Protein AF-A0A076U3I1-F1 (afdb_monomer_lite)

InterPro domains:
  IPR000566 Lipocalin/cytosolic fatty-acid binding domain [PF00061] (1-76)
  IPR012674 Calycin [G3DSA:2.40.128.20] (1-76)
  IPR012674 Calycin [SSF50814] (1-76)
  IPR031259 Intracellular lipid binding protein [PTHR11955] (3-75)

Radius of gyration: 13.4 Å; chains: 1; bounding box: 30×21×35 Å

Sequence (76 aa):
LGVGFATRQVGGMTKPTTVIEVAGDTVTLKTQSTFKNTEISFKLGEEFDETTADDRKVKSLITVDGGKMIHVQKWD

Organism: Salvelinus fontinalis (NCBI:txid8038)

Foldseek 3Di:
DPDDPVCVVVVVVKDWDWDWDDDPQKIWIWTDIPPDIDIDIDGAQDWDWDQDPRRDTWTWHWHADPNDIDIDTDDD

Structure (mmCIF, N/CA/C/O backbone):
data_AF-A0A076U3I1-F1
#
_entry.id   AF-A0A076U3I1-F1
#
loop_
_atom_site.group_PDB
_atom_site.id
_atom_site.type_symbol
_atom_site.label_atom_id
_atom_site.label_alt_id
_atom_site.label_comp_id
_atom_site.label_asym_id
_atom_site.label_entity_id
_atom_site.label_seq_id
_atom_site.pdbx_PDB_ins_code
_atom_site.Cartn_x
_atom_site.Cartn_y
_atom_site.Cartn_z
_atom_site.occupancy
_atom_site.B_iso_or_equiv
_atom_site.auth_seq_id
_atom_site.auth_comp_id
_atom_site.auth_asym_id
_atom_site.auth_atom_id
_atom_site.pdbx_PDB_model_num
ATOM 1 N N . LEU A 1 1 ? -0.070 -3.933 -15.399 1.00 63.56 1 LEU A N 1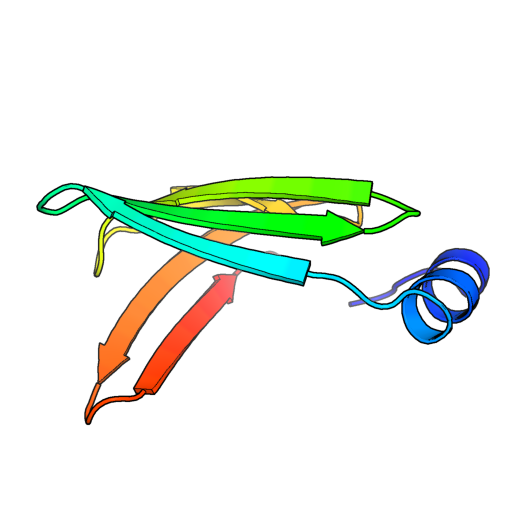
ATOM 2 C CA . LEU A 1 1 ? 0.971 -3.084 -14.773 1.00 63.56 1 LEU A CA 1
ATOM 3 C C . LEU A 1 1 ? 1.940 -2.447 -15.772 1.00 63.56 1 LEU A C 1
ATOM 5 O O . LEU A 1 1 ? 2.452 -1.394 -15.455 1.00 63.56 1 LEU A O 1
ATOM 9 N N . GLY A 1 2 ? 2.245 -3.033 -16.943 1.00 68.12 2 GLY A N 1
ATOM 10 C CA . GLY A 1 2 ? 3.076 -2.335 -17.950 1.00 68.12 2 GLY A CA 1
ATOM 11 C C . GLY A 1 2 ? 4.516 -2.009 -17.513 1.00 68.12 2 GLY A C 1
ATOM 12 O O . GLY A 1 2 ? 5.213 -1.287 -18.211 1.00 68.12 2 GLY A O 1
ATOM 13 N N . VAL A 1 3 ? 4.972 -2.555 -16.379 1.00 68.12 3 VAL A N 1
ATOM 14 C CA . VAL A 1 3 ? 6.275 -2.250 -15.772 1.00 68.12 3 VAL A CA 1
ATOM 15 C C . VAL A 1 3 ? 7.408 -2.543 -16.753 1.00 68.12 3 VAL A C 1
ATOM 17 O O . VAL A 1 3 ? 7.448 -3.647 -17.311 1.00 68.12 3 VAL A O 1
ATOM 20 N N . GLY A 1 4 ? 8.323 -1.587 -16.929 1.00 75.56 4 GLY A N 1
ATOM 21 C CA . GLY A 1 4 ? 9.487 -1.712 -17.807 1.00 75.56 4 GLY A CA 1
ATOM 22 C C . GLY A 1 4 ? 10.422 -2.860 -17.408 1.00 75.56 4 GLY A C 1
ATOM 23 O O . GLY A 1 4 ? 10.534 -3.217 -16.235 1.00 75.56 4 GLY A O 1
ATOM 24 N N . PHE A 1 5 ? 11.105 -3.448 -18.394 1.00 71.94 5 PHE A N 1
ATOM 25 C CA . PHE A 1 5 ? 11.956 -4.633 -18.210 1.00 71.94 5 PHE A CA 1
ATOM 26 C C . PHE A 1 5 ? 13.055 -4.435 -17.150 1.00 71.94 5 PHE A C 1
ATOM 28 O O . PHE A 1 5 ? 13.265 -5.312 -16.313 1.00 71.94 5 PHE A O 1
ATOM 35 N N . ALA A 1 6 ? 13.695 -3.261 -17.130 1.00 68.81 6 ALA A N 1
ATOM 36 C CA . ALA A 1 6 ? 14.727 -2.922 -16.149 1.00 68.81 6 ALA A CA 1
ATOM 37 C C . ALA A 1 6 ? 14.182 -2.908 -14.708 1.00 68.81 6 ALA A C 1
ATOM 39 O O . ALA A 1 6 ? 14.764 -3.525 -13.818 1.00 68.81 6 ALA A O 1
ATOM 40 N N . THR A 1 7 ? 13.017 -2.293 -14.485 1.00 68.88 7 THR A N 1
ATOM 41 C CA . THR A 1 7 ? 12.367 -2.233 -13.166 1.00 68.88 7 THR A CA 1
ATOM 42 C C . THR A 1 7 ? 11.943 -3.620 -12.674 1.00 68.88 7 THR A C 1
ATOM 44 O O . THR A 1 7 ? 12.030 -3.898 -11.481 1.00 68.88 7 THR A O 1
ATOM 47 N N . ARG A 1 8 ? 11.549 -4.531 -13.580 1.00 73.38 8 ARG A N 1
ATOM 48 C CA . ARG A 1 8 ? 11.232 -5.928 -13.221 1.00 73.38 8 ARG A CA 1
ATOM 49 C C . ARG A 1 8 ? 12.459 -6.718 -12.780 1.00 73.38 8 ARG A C 1
ATOM 51 O O . ARG A 1 8 ? 12.371 -7.444 -11.796 1.00 73.38 8 ARG A O 1
ATOM 58 N N . GLN A 1 9 ? 13.584 -6.585 -13.486 1.00 72.75 9 GLN A N 1
ATOM 59 C CA . GLN A 1 9 ? 14.817 -7.269 -13.089 1.00 72.75 9 GLN A CA 1
ATOM 60 C C . GLN A 1 9 ? 15.289 -6.811 -11.711 1.00 72.75 9 GLN A C 1
ATOM 62 O O . GLN A 1 9 ? 15.567 -7.641 -10.849 1.00 72.75 9 GLN A O 1
ATOM 67 N N . VAL A 1 10 ? 15.338 -5.497 -11.484 1.00 68.19 10 VAL A N 1
ATOM 68 C CA . VAL A 1 10 ? 15.811 -4.962 -10.204 1.00 68.19 10 VAL A CA 1
ATOM 69 C C . VAL A 1 10 ? 14.831 -5.289 -9.076 1.00 68.19 10 VAL A C 1
ATOM 71 O O . VAL A 1 10 ? 15.264 -5.719 -8.012 1.00 68.19 10 VAL A O 1
ATOM 74 N N . GLY A 1 11 ? 13.520 -5.195 -9.325 1.00 68.12 11 GLY A N 1
ATOM 75 C CA . GLY A 1 11 ? 12.492 -5.575 -8.353 1.00 68.12 11 GLY A CA 1
ATOM 76 C C . GLY A 1 11 ? 12.499 -7.061 -7.974 1.00 68.12 11 GLY A C 1
ATOM 77 O O . GLY A 1 11 ? 12.172 -7.393 -6.843 1.00 68.12 11 GLY A O 1
ATOM 78 N N . GLY A 1 12 ? 12.900 -7.961 -8.879 1.00 70.56 12 GLY A N 1
ATOM 79 C CA . GLY A 1 12 ? 13.037 -9.391 -8.574 1.00 70.56 12 GLY A CA 1
ATOM 80 C C . GLY A 1 12 ? 14.290 -9.742 -7.764 1.00 70.56 12 GLY A C 1
ATOM 81 O O . GLY A 1 12 ? 14.325 -10.775 -7.100 1.00 70.56 12 GLY A O 1
ATOM 82 N N . MET A 1 13 ? 15.318 -8.891 -7.809 1.00 70.50 13 MET A N 1
ATOM 83 C CA . MET A 1 13 ? 16.565 -9.078 -7.057 1.00 70.50 13 MET A CA 1
ATOM 84 C C . MET A 1 13 ? 16.540 -8.407 -5.681 1.00 70.50 13 MET A C 1
ATOM 86 O O . MET A 1 13 ? 17.365 -8.733 -4.824 1.00 70.50 13 MET A O 1
ATOM 90 N N . THR A 1 14 ? 15.624 -7.466 -5.451 1.00 71.31 14 THR A N 1
ATOM 91 C CA . THR A 1 14 ? 15.516 -6.777 -4.167 1.00 71.31 14 THR A CA 1
ATOM 92 C C . THR A 1 14 ? 14.755 -7.634 -3.157 1.00 71.31 14 THR A C 1
ATOM 94 O O . THR A 1 14 ? 13.784 -8.315 -3.474 1.00 71.31 14 THR A O 1
ATOM 97 N N . LYS A 1 15 ? 15.205 -7.602 -1.901 1.00 77.31 15 LYS A N 1
ATOM 98 C CA . LYS A 1 15 ? 14.474 -8.166 -0.761 1.00 77.31 15 LYS A CA 1
ATOM 99 C C . LYS A 1 15 ? 13.835 -7.003 -0.005 1.00 77.31 15 LYS A C 1
ATOM 101 O O . LYS A 1 15 ? 14.527 -6.390 0.807 1.00 77.31 15 LYS A O 1
ATOM 106 N N . PRO A 1 16 ? 12.583 -6.625 -0.314 1.00 79.25 16 PRO A N 1
ATOM 107 C CA . PRO A 1 16 ? 11.935 -5.534 0.389 1.00 79.25 16 PRO A CA 1
ATOM 108 C C . PRO A 1 16 ? 11.573 -5.957 1.815 1.00 79.25 16 PRO A C 1
ATOM 110 O O . PRO A 1 16 ? 11.031 -7.040 2.040 1.00 79.25 16 PRO A O 1
ATOM 113 N N . THR A 1 17 ? 11.827 -5.074 2.770 1.00 85.12 17 THR A N 1
ATOM 114 C CA . THR A 1 17 ? 11.290 -5.161 4.126 1.00 85.12 17 THR A CA 1
ATOM 115 C C . THR A 1 17 ? 10.002 -4.357 4.164 1.00 85.12 17 THR A C 1
ATOM 117 O O . THR A 1 17 ? 10.007 -3.163 3.874 1.00 85.12 17 THR A O 1
ATOM 120 N N . THR A 1 18 ? 8.894 -5.002 4.518 1.00 83.44 18 THR A N 1
ATOM 121 C CA . THR A 1 18 ? 7.622 -4.305 4.740 1.00 83.44 18 THR A CA 1
ATOM 122 C C . THR A 1 18 ? 7.419 -4.121 6.234 1.00 83.44 18 THR A C 1
ATOM 124 O O . THR A 1 18 ? 7.359 -5.099 6.975 1.00 83.44 18 THR A O 1
ATOM 127 N N . VAL A 1 19 ? 7.332 -2.870 6.666 1.00 87.75 19 VAL A N 1
ATOM 128 C CA . VAL A 1 19 ? 7.030 -2.476 8.040 1.00 87.75 19 VAL A CA 1
ATOM 129 C C . VAL A 1 19 ? 5.589 -1.986 8.068 1.00 87.75 19 VAL A C 1
ATOM 131 O O . VAL A 1 19 ? 5.222 -1.095 7.304 1.00 87.75 19 VAL A O 1
ATOM 134 N N . ILE A 1 20 ? 4.772 -2.597 8.922 1.00 87.62 20 ILE A N 1
ATOM 135 C CA . ILE A 1 20 ? 3.371 -2.227 9.125 1.00 87.62 20 ILE A CA 1
ATOM 136 C C . ILE A 1 20 ? 3.264 -1.659 10.536 1.00 87.62 20 ILE A C 1
ATOM 138 O O . ILE A 1 20 ? 3.505 -2.367 11.513 1.00 87.62 20 ILE A O 1
ATOM 142 N N . GLU A 1 21 ? 2.922 -0.383 10.633 1.00 89.44 21 GLU A N 1
ATOM 143 C CA . GLU A 1 21 ? 2.695 0.329 11.886 1.00 89.44 21 GLU A CA 1
ATOM 144 C C . GLU A 1 21 ? 1.204 0.644 12.000 1.00 89.44 21 GLU A C 1
ATOM 146 O O . GLU A 1 21 ? 0.582 1.099 11.044 1.00 89.44 21 GLU A O 1
ATOM 151 N N . VAL A 1 22 ? 0.615 0.397 13.168 1.00 86.69 22 VAL A N 1
ATOM 152 C CA . VAL A 1 22 ? -0.792 0.710 13.440 1.00 86.69 22 VAL A CA 1
ATOM 153 C C . VAL A 1 22 ? -0.836 1.705 14.589 1.00 86.69 22 VAL A C 1
ATOM 155 O O . VAL A 1 22 ? -0.423 1.392 15.705 1.00 86.69 22 VAL A O 1
ATOM 158 N N . ALA A 1 23 ? -1.322 2.910 14.308 1.00 88.50 23 ALA A N 1
ATOM 159 C CA . ALA A 1 23 ? -1.485 3.994 15.265 1.00 88.50 23 ALA A CA 1
ATOM 160 C C . ALA A 1 23 ? -2.975 4.343 15.379 1.00 88.50 23 ALA A C 1
ATOM 162 O O . ALA A 1 23 ? -3.497 5.189 14.649 1.00 88.50 23 ALA A O 1
ATOM 163 N N . GLY A 1 24 ? -3.673 3.658 16.292 1.00 86.94 24 GLY A N 1
ATOM 164 C CA . GLY A 1 24 ? -5.126 3.779 16.433 1.00 86.94 24 GLY A CA 1
ATOM 165 C C . GLY A 1 24 ? -5.835 3.332 15.153 1.00 86.94 24 GLY A C 1
ATOM 166 O O . GLY A 1 24 ? -5.698 2.180 14.753 1.00 86.94 24 GLY A O 1
ATOM 167 N N . ASP A 1 25 ? -6.534 4.260 14.499 1.00 86.62 25 ASP A N 1
ATOM 168 C CA . ASP A 1 25 ? -7.282 4.004 13.258 1.00 86.62 25 ASP A CA 1
ATOM 169 C C . ASP A 1 25 ? -6.447 4.189 11.980 1.00 86.62 25 ASP A C 1
ATOM 171 O O . ASP A 1 25 ? -6.932 3.943 10.876 1.00 86.62 25 ASP A O 1
ATOM 175 N N . THR A 1 26 ? -5.202 4.661 12.106 1.00 87.31 26 THR A N 1
ATOM 176 C CA . THR A 1 26 ? -4.306 4.885 10.963 1.00 87.31 26 THR A CA 1
ATOM 177 C C . THR A 1 26 ? -3.283 3.763 10.871 1.00 87.31 26 THR A C 1
ATOM 179 O O . THR A 1 26 ? -2.589 3.456 11.840 1.00 87.31 26 THR A O 1
ATOM 182 N N . VAL A 1 27 ? -3.175 3.166 9.691 1.00 89.75 27 VAL A N 1
ATOM 183 C CA . VAL A 1 27 ? -2.189 2.145 9.354 1.00 89.75 27 VAL A CA 1
ATOM 184 C C . VAL A 1 27 ? -1.166 2.759 8.410 1.00 89.75 27 VAL A C 1
ATOM 186 O O . VAL A 1 27 ? -1.516 3.302 7.364 1.00 89.75 27 VAL A O 1
ATOM 189 N N . THR A 1 28 ? 0.105 2.648 8.773 1.00 90.00 28 THR A N 1
ATOM 190 C CA . THR A 1 28 ? 1.231 3.085 7.955 1.00 90.00 28 THR A CA 1
ATOM 191 C C . THR A 1 28 ? 1.973 1.862 7.445 1.00 90.00 28 THR A C 1
ATOM 193 O O . THR A 1 28 ? 2.458 1.041 8.223 1.00 90.00 28 THR A O 1
ATOM 196 N N . LEU A 1 29 ? 2.070 1.731 6.126 1.00 89.38 29 LEU A N 1
ATOM 197 C CA . LEU A 1 29 ? 2.775 0.649 5.457 1.00 89.38 29 LEU A CA 1
ATOM 198 C C . LEU A 1 29 ? 3.997 1.225 4.742 1.00 89.38 29 LEU A C 1
ATOM 200 O O . LEU A 1 29 ? 3.893 2.005 3.796 1.00 89.38 29 LEU A O 1
ATOM 204 N N . LYS A 1 30 ? 5.173 0.847 5.238 1.00 88.56 30 LYS A N 1
ATOM 205 C CA . LYS A 1 30 ? 6.481 1.259 4.727 1.00 88.56 30 LYS A CA 1
ATOM 206 C C . LYS A 1 30 ? 7.127 0.070 4.042 1.00 88.56 30 LYS A C 1
ATOM 208 O O . LYS A 1 30 ? 7.509 -0.898 4.695 1.00 88.56 30 LYS A O 1
ATOM 213 N N . THR A 1 31 ? 7.288 0.139 2.731 1.00 85.00 31 THR A N 1
ATOM 214 C CA . THR A 1 31 ? 8.0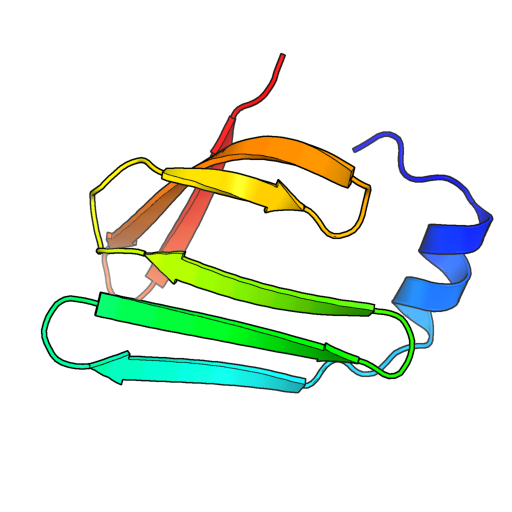62 -0.842 1.970 1.00 85.00 31 THR A CA 1
ATOM 215 C C . THR A 1 31 ? 9.441 -0.259 1.718 1.00 85.00 31 THR A C 1
ATOM 217 O O . THR A 1 31 ? 9.603 0.664 0.925 1.00 85.00 31 THR A O 1
ATOM 220 N N . GLN A 1 32 ? 10.443 -0.786 2.413 1.00 83.62 32 GLN A N 1
ATOM 221 C CA . GLN A 1 32 ? 11.835 -0.375 2.282 1.00 83.62 32 GLN A CA 1
ATOM 222 C C . GLN A 1 32 ? 12.591 -1.396 1.441 1.00 83.62 32 GLN A C 1
ATOM 224 O O . GLN A 1 32 ? 12.564 -2.591 1.727 1.00 83.62 32 GLN A O 1
ATOM 229 N N . SER A 1 33 ? 13.286 -0.947 0.404 1.00 79.62 33 SER A N 1
ATOM 230 C CA . SER A 1 33 ? 14.139 -1.810 -0.411 1.00 79.62 33 SER A CA 1
ATOM 231 C C . SER A 1 33 ? 15.396 -1.058 -0.828 1.00 79.62 33 SER A C 1
ATOM 233 O O . SER A 1 33 ? 15.441 0.166 -0.806 1.00 79.62 33 SER A O 1
ATOM 235 N N . THR A 1 34 ? 16.425 -1.777 -1.271 1.00 73.75 34 THR A N 1
ATOM 236 C CA . THR A 1 34 ? 17.637 -1.151 -1.828 1.00 73.75 34 THR A CA 1
ATOM 237 C C . THR A 1 34 ? 17.383 -0.367 -3.119 1.00 73.75 34 THR A C 1
ATOM 239 O O . THR A 1 34 ? 18.277 0.332 -3.586 1.00 73.75 34 THR A O 1
ATOM 242 N N . PHE A 1 35 ? 16.189 -0.485 -3.707 1.00 71.00 35 PHE A N 1
ATOM 243 C CA . PHE A 1 35 ? 15.826 0.159 -4.964 1.00 71.00 35 PHE A CA 1
ATOM 244 C C . PHE A 1 35 ? 14.946 1.395 -4.765 1.00 71.00 35 PHE A C 1
ATOM 246 O O . PHE A 1 35 ? 15.274 2.473 -5.251 1.00 71.00 35 PHE A O 1
ATOM 253 N N . LYS A 1 36 ? 13.821 1.246 -4.063 1.00 72.50 36 LYS A N 1
ATOM 254 C CA . LYS A 1 36 ? 12.874 2.334 -3.801 1.00 72.50 36 LYS A CA 1
ATOM 255 C C . LYS A 1 36 ? 12.183 2.086 -2.466 1.00 72.50 36 LYS A C 1
ATOM 257 O O . LYS A 1 36 ? 11.802 0.951 -2.168 1.00 72.50 3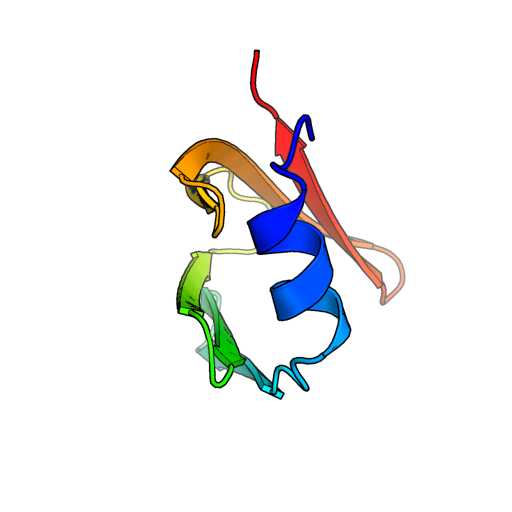6 LYS A O 1
ATOM 262 N N . ASN A 1 37 ? 12.034 3.153 -1.691 1.00 80.94 37 ASN A N 1
ATOM 263 C CA . ASN A 1 37 ? 11.264 3.145 -0.457 1.00 80.94 37 ASN A CA 1
ATOM 264 C C . ASN A 1 37 ? 9.928 3.826 -0.726 1.00 80.94 37 ASN A C 1
ATOM 266 O O . ASN A 1 37 ? 9.903 4.931 -1.268 1.00 80.94 37 ASN A O 1
ATOM 270 N N . THR A 1 38 ? 8.835 3.171 -0.358 1.00 83.38 38 THR A N 1
ATOM 271 C CA . THR A 1 38 ? 7.485 3.732 -0.439 1.00 83.38 38 THR A CA 1
ATOM 272 C C . THR A 1 38 ? 6.851 3.705 0.938 1.00 83.38 38 THR A C 1
ATOM 274 O O . THR A 1 38 ? 7.015 2.741 1.684 1.00 83.38 38 THR A O 1
ATOM 277 N N . GLU A 1 39 ? 6.126 4.761 1.273 1.00 86.19 39 GLU A N 1
ATOM 278 C CA . GLU A 1 39 ? 5.388 4.883 2.523 1.00 86.19 39 GLU A CA 1
ATOM 279 C C . GLU A 1 39 ? 3.970 5.329 2.194 1.00 86.19 39 GLU A C 1
ATOM 281 O O . GLU A 1 39 ? 3.777 6.329 1.501 1.00 86.19 39 GLU A O 1
ATOM 286 N N . ILE A 1 40 ? 2.993 4.560 2.666 1.00 87.94 40 ILE A N 1
ATOM 287 C CA . ILE A 1 40 ? 1.575 4.879 2.543 1.00 87.94 40 ILE A CA 1
ATOM 288 C C . ILE A 1 40 ? 0.954 4.888 3.936 1.00 87.94 40 ILE A C 1
ATOM 290 O O . ILE A 1 40 ? 1.170 3.967 4.720 1.00 87.94 40 ILE A O 1
ATOM 294 N N . SER A 1 41 ? 0.175 5.923 4.232 1.00 89.75 41 SER A N 1
ATOM 295 C CA . SER A 1 41 ? -0.582 6.048 5.477 1.00 89.75 41 SER A CA 1
ATOM 296 C C . SER A 1 41 ? -2.054 6.116 5.122 1.00 89.75 41 SER A C 1
ATOM 298 O O . SER A 1 41 ? -2.471 7.009 4.386 1.00 89.75 41 SER A O 1
ATOM 300 N N . PHE A 1 42 ? -2.831 5.162 5.615 1.00 88.31 42 PHE A N 1
ATOM 301 C CA . PHE A 1 42 ? -4.228 4.994 5.242 1.00 88.31 42 PHE A CA 1
ATOM 302 C C . PHE A 1 42 ? -5.072 4.583 6.441 1.00 88.31 42 PHE A C 1
ATOM 304 O O . PHE A 1 42 ? -4.571 4.061 7.437 1.00 88.31 42 PHE A O 1
ATOM 311 N N . LYS A 1 43 ? -6.380 4.796 6.330 1.00 90.94 43 LYS A N 1
ATOM 312 C CA . LYS A 1 43 ? -7.358 4.236 7.261 1.00 90.94 43 LYS A CA 1
ATOM 313 C C . LYS A 1 43 ? -8.075 3.071 6.602 1.00 90.94 43 LYS A C 1
ATOM 315 O O . LYS A 1 43 ? -8.304 3.069 5.393 1.00 90.94 43 LYS A O 1
ATOM 320 N N . LEU A 1 44 ? -8.415 2.064 7.397 1.00 88.69 44 LEU A N 1
ATOM 321 C CA . LEU A 1 44 ? -9.141 0.904 6.892 1.00 88.69 44 LEU A CA 1
ATOM 322 C C . LEU A 1 44 ? -10.545 1.320 6.438 1.00 88.69 44 LEU A C 1
ATOM 324 O O . LEU A 1 44 ? -11.295 1.919 7.202 1.00 88.69 44 LEU A O 1
ATOM 328 N N . GLY A 1 45 ? -10.898 0.978 5.200 1.00 88.81 45 GLY A N 1
ATOM 329 C CA . GLY A 1 45 ? -12.193 1.298 4.597 1.00 88.81 45 GLY A CA 1
ATOM 330 C C . GLY A 1 45 ? -12.299 2.687 3.962 1.00 88.81 45 GLY A C 1
ATOM 331 O O . GLY A 1 45 ? -13.347 2.988 3.396 1.00 88.81 45 GLY A O 1
ATOM 332 N N . GLU A 1 46 ? -11.244 3.506 3.996 1.00 90.31 46 GLU A N 1
ATOM 333 C CA . GLU A 1 46 ? -11.218 4.812 3.328 1.00 90.31 46 GLU A CA 1
ATOM 334 C C . GLU A 1 46 ? -10.394 4.753 2.033 1.00 90.31 46 GLU A C 1
ATOM 336 O O . GLU A 1 46 ? -9.294 4.195 1.999 1.00 90.31 46 GLU A O 1
ATOM 341 N N . GLU A 1 47 ? -10.933 5.324 0.952 1.00 90.38 47 GLU A N 1
ATOM 342 C CA . GLU A 1 47 ? -10.187 5.497 -0.296 1.00 90.38 47 GLU A CA 1
ATOM 343 C C . GLU A 1 47 ? -9.189 6.653 -0.161 1.00 90.38 47 GLU A C 1
ATOM 345 O O . GLU A 1 47 ? -9.534 7.734 0.318 1.00 90.38 47 GLU A O 1
ATOM 350 N N . PHE A 1 48 ? -7.961 6.447 -0.635 1.00 88.44 48 PHE A N 1
ATOM 351 C CA . PHE A 1 48 ? -6.912 7.464 -0.660 1.00 88.44 48 PHE A CA 1
ATOM 352 C C . PHE A 1 48 ? -6.177 7.460 -2.001 1.00 88.44 48 PHE A C 1
ATOM 354 O O . PHE A 1 48 ? -6.181 6.467 -2.729 1.00 88.44 48 PHE A O 1
ATOM 361 N N . ASP A 1 49 ? -5.550 8.582 -2.347 1.00 87.94 49 ASP A N 1
ATOM 362 C CA . ASP A 1 49 ? -4.717 8.662 -3.544 1.00 87.94 49 ASP A CA 1
ATOM 363 C C . ASP A 1 49 ? -3.312 8.120 -3.222 1.00 87.94 49 ASP A C 1
ATOM 365 O O . ASP A 1 49 ? -2.616 8.616 -2.335 1.00 87.94 49 ASP A O 1
ATOM 369 N N . GLU A 1 50 ? -2.893 7.082 -3.944 1.00 83.19 50 GLU A N 1
ATOM 370 C CA . GLU A 1 50 ? -1.597 6.422 -3.798 1.00 83.19 50 GLU A CA 1
ATOM 371 C C . GLU A 1 50 ? -0.737 6.685 -5.037 1.00 83.19 50 GLU A C 1
ATOM 373 O O . GLU A 1 50 ? -1.201 6.601 -6.175 1.00 83.19 50 GLU A O 1
ATOM 378 N N . THR A 1 51 ? 0.546 6.980 -4.821 1.00 82.38 51 THR A N 1
ATOM 379 C CA . THR A 1 51 ? 1.547 6.952 -5.894 1.00 82.38 51 THR A CA 1
ATOM 380 C C . THR A 1 51 ? 2.383 5.692 -5.743 1.00 82.38 51 THR A C 1
ATOM 382 O O . THR A 1 51 ? 3.122 5.543 -4.770 1.00 82.38 51 THR A O 1
ATOM 385 N N . THR A 1 52 ? 2.251 4.769 -6.690 1.00 80.25 52 THR A N 1
ATOM 386 C CA . THR A 1 52 ? 2.930 3.472 -6.638 1.00 80.25 52 THR A CA 1
ATOM 387 C C . THR A 1 52 ? 4.418 3.599 -6.983 1.00 80.25 52 THR A C 1
ATOM 389 O O . THR A 1 52 ? 4.875 4.589 -7.555 1.00 80.25 52 THR A O 1
ATOM 392 N N . ALA A 1 53 ? 5.210 2.567 -6.672 1.00 73.56 53 ALA A N 1
ATOM 393 C CA . ALA A 1 53 ? 6.655 2.561 -6.928 1.00 73.56 53 ALA A CA 1
ATOM 394 C C . ALA A 1 53 ? 7.035 2.755 -8.414 1.00 73.56 53 ALA A C 1
ATOM 396 O O . ALA A 1 53 ? 8.144 3.200 -8.708 1.00 73.56 53 ALA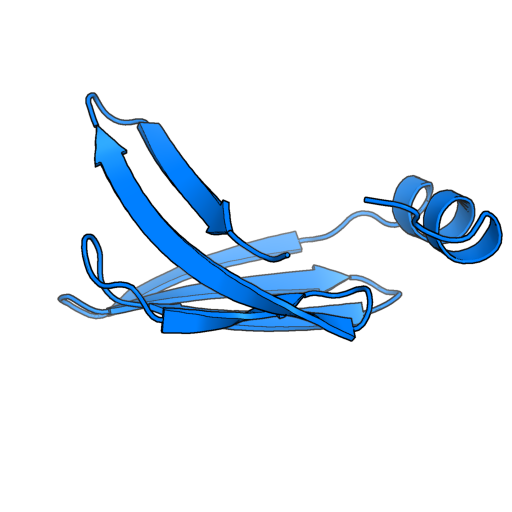 A O 1
ATOM 397 N N . ASP A 1 54 ? 6.125 2.450 -9.337 1.00 74.94 54 ASP A N 1
ATOM 398 C CA . ASP A 1 54 ? 6.243 2.666 -10.782 1.00 74.94 54 ASP A CA 1
ATOM 399 C C . ASP A 1 54 ? 5.595 3.979 -11.270 1.00 74.94 54 ASP A C 1
ATOM 401 O O . ASP A 1 54 ? 5.258 4.098 -12.444 1.00 74.94 54 ASP A O 1
ATOM 405 N N . ASP A 1 55 ? 5.441 4.957 -10.369 1.00 76.44 55 ASP A N 1
ATOM 406 C CA . ASP A 1 55 ? 4.980 6.334 -10.614 1.00 76.44 55 ASP A CA 1
ATOM 407 C C . ASP A 1 55 ? 3.557 6.447 -11.200 1.00 76.44 55 ASP A C 1
ATOM 409 O O . ASP A 1 55 ? 3.196 7.453 -11.817 1.00 76.44 55 ASP A O 1
ATOM 413 N N . ARG A 1 56 ? 2.700 5.443 -10.959 1.00 78.88 56 ARG A N 1
ATOM 414 C CA . ARG A 1 56 ? 1.267 5.530 -11.274 1.00 78.88 56 ARG A CA 1
ATOM 415 C C . ARG A 1 56 ? 0.518 6.184 -10.120 1.00 78.88 56 ARG A C 1
ATOM 417 O O . ARG A 1 56 ? 0.723 5.833 -8.961 1.00 78.88 56 ARG A O 1
ATOM 424 N N . LYS A 1 57 ? -0.384 7.107 -10.455 1.00 83.88 57 LYS A N 1
ATOM 425 C CA . LYS A 1 57 ? -1.358 7.671 -9.516 1.00 83.88 57 LYS A CA 1
ATOM 426 C C . LYS A 1 57 ? -2.610 6.813 -9.555 1.00 83.88 57 LYS A C 1
ATOM 428 O O . LYS A 1 57 ? -3.236 6.697 -10.606 1.00 83.88 57 LYS A O 1
ATOM 433 N N . VAL A 1 58 ? -2.940 6.197 -8.433 1.00 88.69 58 VAL A N 1
ATOM 434 C CA . VAL A 1 58 ? -4.056 5.260 -8.315 1.00 88.69 58 VAL A CA 1
ATOM 435 C C . VAL A 1 58 ? -4.920 5.652 -7.121 1.00 88.69 58 VAL A C 1
ATOM 437 O O . VAL A 1 58 ? -4.430 6.257 -6.1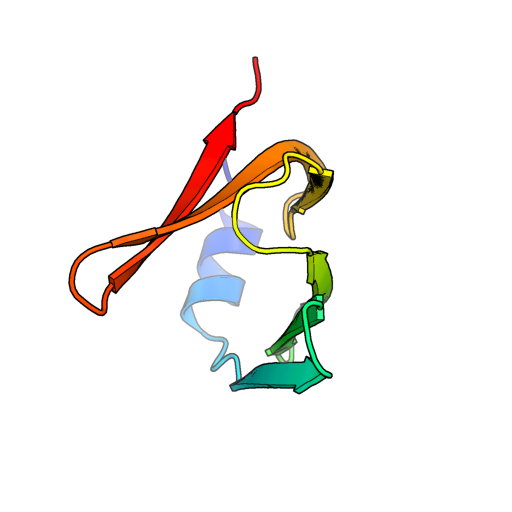69 1.00 88.69 58 VAL A O 1
ATOM 440 N N . LYS A 1 59 ? -6.204 5.301 -7.153 1.00 90.44 59 LYS A N 1
ATOM 441 C CA . LYS A 1 59 ? -7.052 5.325 -5.960 1.00 90.44 59 LYS A CA 1
ATOM 442 C C . LYS A 1 59 ? -6.970 3.979 -5.270 1.00 90.44 59 LYS A C 1
ATOM 444 O O . LYS A 1 59 ? -7.284 2.952 -5.875 1.00 90.44 59 LYS A O 1
ATOM 449 N N . SER A 1 60 ? -6.560 3.999 -4.015 1.00 91.12 60 SER A N 1
ATOM 450 C CA . SER A 1 60 ? -6.335 2.811 -3.210 1.00 91.12 60 SER A CA 1
ATOM 451 C C . SER A 1 60 ? -7.355 2.701 -2.097 1.00 91.12 60 SER A C 1
ATOM 453 O O . SER A 1 60 ? -7.616 3.665 -1.386 1.00 91.12 60 SER A O 1
ATOM 455 N N . LEU A 1 61 ? -7.915 1.505 -1.940 1.00 91.94 61 LEU A N 1
ATOM 456 C CA . LEU A 1 61 ? -8.813 1.144 -0.850 1.00 91.94 61 LEU A CA 1
ATOM 457 C C . LEU A 1 61 ? -8.239 -0.068 -0.133 1.00 91.94 61 LEU A C 1
ATOM 459 O O . LEU A 1 61 ? -7.997 -1.101 -0.766 1.00 91.94 61 LEU A O 1
ATOM 463 N N . ILE A 1 62 ? -8.047 0.042 1.179 1.00 91.06 62 ILE A N 1
ATOM 464 C CA . ILE A 1 62 ? -7.546 -1.066 1.991 1.00 91.06 62 ILE A CA 1
ATOM 465 C C . ILE A 1 62 ? -8.600 -1.454 3.017 1.00 91.06 62 ILE A C 1
ATOM 467 O O . ILE A 1 62 ? -9.045 -0.634 3.813 1.00 91.06 62 ILE A O 1
ATOM 471 N N . THR A 1 63 ? -9.010 -2.717 2.987 1.00 90.56 63 THR A N 1
ATOM 472 C CA . THR A 1 63 ? -10.011 -3.295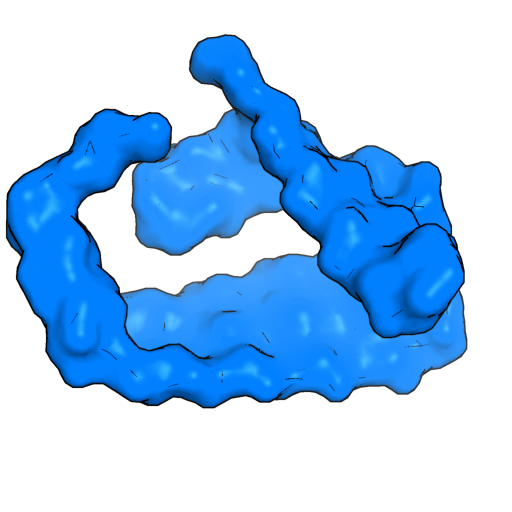 3.895 1.00 90.56 63 THR A CA 1
ATOM 473 C C . THR A 1 63 ? -9.460 -4.561 4.538 1.00 90.56 63 THR A C 1
ATOM 475 O O . THR A 1 63 ? -8.526 -5.168 4.019 1.00 90.56 63 THR A O 1
ATOM 478 N N . VAL A 1 64 ? -10.008 -4.956 5.687 1.00 87.12 64 VAL A N 1
ATOM 479 C CA . VAL A 1 64 ? -9.686 -6.236 6.327 1.00 87.12 64 VAL A CA 1
ATOM 480 C C . VAL A 1 64 ? -10.953 -7.074 6.376 1.00 87.12 64 VAL A C 1
ATOM 482 O O . VAL A 1 64 ? -11.922 -6.676 7.013 1.00 87.12 64 VAL A O 1
ATOM 485 N N . ASP A 1 65 ? -10.933 -8.229 5.714 1.00 87.88 65 ASP A N 1
ATOM 486 C CA . ASP A 1 65 ? -12.043 -9.182 5.699 1.00 87.88 65 ASP A CA 1
ATOM 487 C C . ASP A 1 65 ? -11.541 -10.582 6.070 1.00 87.88 65 ASP A C 1
ATOM 489 O O . ASP A 1 65 ? -10.560 -11.079 5.512 1.00 87.88 65 ASP A O 1
ATOM 493 N N . GLY A 1 66 ? -12.168 -11.204 7.070 1.00 86.31 66 GLY A N 1
ATOM 494 C CA . GLY A 1 66 ? -11.814 -12.552 7.532 1.00 86.31 66 GLY A CA 1
ATOM 495 C C . GLY A 1 66 ? -10.335 -12.741 7.908 1.00 86.31 66 GLY A C 1
ATOM 496 O O . GLY A 1 66 ? -9.774 -13.807 7.662 1.00 86.31 66 GLY A O 1
ATOM 497 N N . GLY A 1 67 ? -9.678 -11.706 8.446 1.00 85.88 67 GLY A N 1
ATOM 498 C CA . GLY A 1 67 ? -8.246 -11.732 8.784 1.00 85.88 67 GLY A CA 1
ATOM 499 C C . GLY A 1 67 ? -7.300 -11.533 7.593 1.00 85.88 67 GLY A C 1
ATOM 500 O O . GLY A 1 67 ? -6.088 -11.680 7.745 1.00 85.88 67 GLY A O 1
ATOM 501 N N . LYS A 1 68 ? -7.825 -11.192 6.411 1.00 87.44 68 LYS A N 1
ATOM 502 C CA . LYS A 1 68 ? -7.041 -10.859 5.217 1.00 87.44 68 LYS A CA 1
ATOM 503 C C . LYS A 1 68 ? -7.102 -9.363 4.959 1.00 87.44 68 LYS A C 1
ATOM 505 O O . LYS A 1 68 ? -8.185 -8.796 4.873 1.00 87.44 68 LYS A O 1
ATOM 510 N N . MET A 1 69 ? -5.943 -8.737 4.789 1.00 86.69 69 MET A N 1
ATOM 511 C CA . MET A 1 69 ? -5.857 -7.366 4.294 1.00 86.69 69 MET A CA 1
ATOM 512 C C . MET A 1 69 ? -5.999 -7.378 2.768 1.00 86.69 69 MET A C 1
ATOM 514 O O . MET A 1 69 ? -5.214 -8.020 2.071 1.00 86.69 69 MET A O 1
ATOM 518 N N . ILE A 1 70 ? -7.015 -6.688 2.260 1.00 89.44 70 ILE A N 1
ATOM 519 C CA . ILE A 1 70 ? -7.328 -6.561 0.839 1.00 89.44 70 ILE A CA 1
ATOM 520 C C . ILE A 1 70 ? -7.003 -5.129 0.421 1.00 89.44 70 ILE A C 1
ATOM 522 O O . ILE A 1 70 ? -7.668 -4.192 0.857 1.00 89.44 70 ILE A O 1
ATOM 526 N N . HIS A 1 71 ? -5.995 -4.971 -0.437 1.00 90.50 71 HIS A N 1
ATOM 527 C CA . HIS A 1 71 ? -5.595 -3.692 -1.029 1.00 90.50 71 HIS A CA 1
ATOM 528 C C . HIS A 1 71 ? -6.010 -3.660 -2.499 1.00 90.50 71 HIS A C 1
ATOM 530 O O . HIS A 1 71 ? -5.480 -4.405 -3.323 1.00 90.50 71 HIS A O 1
ATOM 536 N N . VAL A 1 72 ? -6.984 -2.812 -2.823 1.00 90.69 72 VAL A N 1
ATOM 537 C CA . VAL A 1 72 ? -7.485 -2.616 -4.187 1.00 90.69 72 VAL A CA 1
ATOM 538 C C . VAL A 1 72 ? -6.952 -1.295 -4.720 1.00 90.69 72 VAL A C 1
ATOM 540 O O . VAL A 1 72 ? -7.225 -0.251 -4.139 1.00 90.69 72 VAL A O 1
ATOM 543 N N . GLN A 1 73 ? -6.232 -1.344 -5.839 1.00 88.12 73 GLN A N 1
ATOM 544 C CA . GLN A 1 73 ? -5.751 -0.169 -6.566 1.00 88.12 73 GLN A CA 1
ATOM 545 C C . GLN A 1 73 ? -6.564 -0.011 -7.853 1.00 88.12 73 GLN A C 1
ATOM 547 O O . GLN A 1 73 ? -6.568 -0.914 -8.692 1.00 88.12 73 GLN A O 1
ATOM 552 N N . LYS A 1 74 ? -7.246 1.123 -8.019 1.00 87.31 74 LYS A N 1
ATOM 553 C CA . LYS A 1 74 ? -7.994 1.475 -9.232 1.00 87.31 74 LYS A CA 1
ATOM 554 C C . LYS A 1 74 ? -7.298 2.621 -9.955 1.00 87.31 74 LYS A C 1
ATOM 556 O O . LYS A 1 74 ? -6.997 3.650 -9.353 1.00 87.31 74 LYS A O 1
ATOM 561 N N . TRP A 1 75 ? -7.054 2.435 -11.244 1.00 82.62 75 TRP A N 1
ATOM 562 C CA . TRP A 1 75 ? -6.542 3.456 -12.153 1.00 82.62 75 TRP A CA 1
ATOM 563 C C . TRP A 1 75 ? -7.047 3.146 -13.565 1.00 82.62 75 TRP A C 1
ATOM 565 O O . TRP A 1 75 ? -7.241 1.968 -13.878 1.00 82.62 75 TRP A O 1
ATOM 575 N N . ASP A 1 76 ? -7.283 4.183 -14.368 1.00 60.66 76 ASP A N 1
ATOM 576 C CA . ASP A 1 76 ? -7.579 4.062 -15.805 1.00 60.66 76 ASP A CA 1
ATOM 577 C C . ASP A 1 76 ? -6.287 3.880 -16.620 1.00 60.66 76 ASP A C 1
ATOM 579 O O . ASP A 1 76 ? -5.278 4.561 -16.306 1.00 60.66 76 ASP A O 1
#

pLDDT: mean 82.36, std 8.09, range [60.66, 91.94]

Secondary structure (DSSP, 8-state):
----HHHHHHHHH--PEEEEEEETTEEEEEEE-SS--EEEEEETT-EEEEE-TTS-EEEEEEEEETTEEEEEEE--